Protein AF-A0A182WWS6-F1 (afdb_monomer_lite)

Organism: Anopheles quadriannulatus (NCBI:txid34691)

Foldseek 3Di:
DDDPPPPPPPCQPQPPDDWDWDWDDDPFKIKIKTFPPGDGPVQFDFAKDADPPFDPPAPQMDTDDRHHGIDIHIGTCVSRVNPDDPPPPPDDDDD

Radius of gyration: 20.82 Å; chains: 1; bounding box: 44×59×61 Å

Structure (mmCIF, N/CA/C/O backbo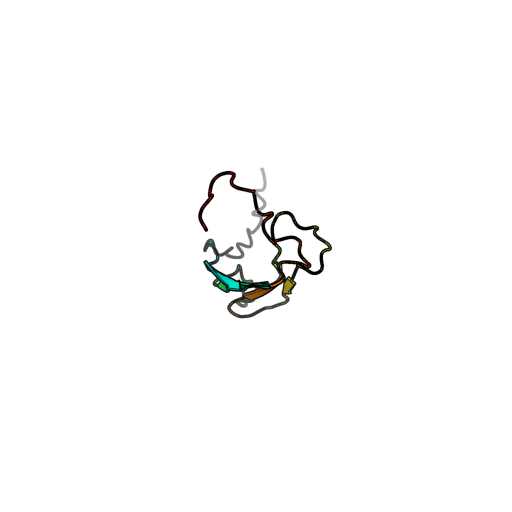ne):
data_AF-A0A182WWS6-F1
#
_entry.id   AF-A0A182WWS6-F1
#
loop_
_atom_site.group_PDB
_atom_site.id
_atom_site.type_symbol
_atom_site.label_atom_id
_atom_site.label_alt_id
_atom_site.label_comp_id
_atom_site.label_asym_id
_atom_site.label_entity_id
_atom_site.label_seq_id
_atom_site.pdbx_PDB_ins_code
_atom_site.Cartn_x
_atom_site.Cartn_y
_atom_site.Cartn_z
_atom_site.occupancy
_atom_site.B_iso_or_equiv
_atom_site.auth_seq_id
_atom_site.auth_comp_id
_atom_site.auth_asym_id
_atom_site.auth_atom_id
_atom_site.pdbx_PDB_model_num
ATOM 1 N N . MET A 1 1 ? -0.382 31.530 44.298 1.00 38.66 1 MET A N 1
ATOM 2 C CA . MET A 1 1 ? -1.516 31.243 43.396 1.00 38.66 1 MET A CA 1
ATOM 3 C C . MET A 1 1 ? -0.955 30.965 42.007 1.00 38.66 1 MET A C 1
ATOM 5 O O . MET A 1 1 ? -0.510 31.896 41.354 1.00 38.66 1 MET A O 1
ATOM 9 N N . ARG A 1 2 ? -0.841 29.693 41.606 1.00 32.53 2 ARG A N 1
ATOM 10 C CA . ARG A 1 2 ? -0.453 29.295 40.242 1.00 32.53 2 ARG A CA 1
ATOM 11 C C . ARG A 1 2 ? -1.662 28.596 39.634 1.00 32.53 2 ARG A C 1
ATOM 13 O O . ARG A 1 2 ? -2.065 27.549 40.124 1.00 32.53 2 ARG A O 1
ATOM 20 N N . GLN A 1 3 ? -2.278 29.247 38.657 1.00 38.25 3 GLN A N 1
ATOM 21 C CA . GLN A 1 3 ? -3.457 28.770 37.946 1.00 38.25 3 GLN A CA 1
ATOM 22 C C . GLN A 1 3 ? -3.030 27.598 37.049 1.00 38.25 3 GLN A C 1
ATOM 24 O O . GLN A 1 3 ? -2.221 27.787 36.142 1.00 38.25 3 GLN A O 1
ATOM 29 N N . GLN A 1 4 ? -3.511 26.386 37.330 1.00 42.09 4 GLN A N 1
ATOM 30 C CA . GLN A 1 4 ? -3.421 25.272 36.388 1.00 42.09 4 GLN A CA 1
ATOM 31 C C . GLN A 1 4 ? -4.514 25.480 35.339 1.00 42.09 4 GLN A C 1
ATOM 33 O O . GLN A 1 4 ? -5.699 25.382 35.639 1.00 42.09 4 GLN A O 1
ATOM 38 N N . VAL A 1 5 ? -4.105 25.842 34.126 1.00 44.62 5 VAL A N 1
ATOM 39 C CA . VAL A 1 5 ? -4.973 25.812 32.949 1.00 44.62 5 VAL A CA 1
ATOM 40 C C . VAL A 1 5 ? -5.044 24.353 32.5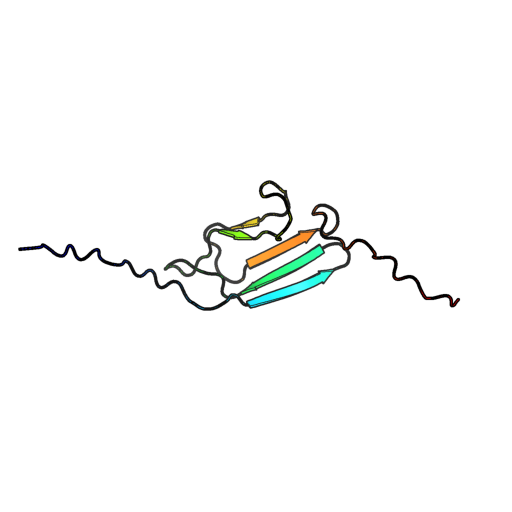16 1.00 44.62 5 VAL A C 1
ATOM 42 O O . VAL A 1 5 ? -4.072 23.803 32.001 1.00 44.62 5 VAL A O 1
ATOM 45 N N . GLU A 1 6 ? -6.172 23.711 32.799 1.00 44.09 6 GLU A N 1
ATOM 46 C CA . GLU A 1 6 ? -6.488 22.356 32.361 1.00 44.09 6 GLU A CA 1
ATOM 47 C C . GLU A 1 6 ? -6.742 22.407 30.847 1.00 44.09 6 GLU A C 1
ATOM 49 O O . GLU A 1 6 ? -7.831 22.734 30.376 1.00 44.09 6 GLU A O 1
ATOM 54 N N . ILE A 1 7 ? -5.685 22.193 30.059 1.00 44.84 7 ILE A N 1
ATOM 55 C CA . ILE A 1 7 ? -5.807 22.037 28.611 1.00 44.84 7 ILE A CA 1
ATOM 56 C C . ILE A 1 7 ? -6.529 20.710 28.409 1.00 44.84 7 ILE A C 1
ATOM 58 O O . ILE A 1 7 ? -5.931 19.648 28.584 1.00 44.84 7 ILE A O 1
ATOM 62 N N . ALA A 1 8 ? -7.821 20.793 28.091 1.00 41.97 8 ALA A N 1
ATOM 63 C CA . ALA A 1 8 ? -8.645 19.667 27.697 1.00 41.97 8 ALA A CA 1
ATOM 64 C C . ALA A 1 8 ? -7.900 18.879 26.616 1.00 41.97 8 ALA A C 1
ATOM 66 O O . ALA A 1 8 ? -7.806 19.300 25.462 1.00 41.97 8 ALA A O 1
ATOM 67 N N . GLN A 1 9 ? -7.323 17.748 27.014 1.00 48.16 9 GLN A N 1
ATOM 68 C CA . GLN A 1 9 ? -6.829 16.757 26.084 1.00 48.16 9 GLN A CA 1
ATOM 69 C C . GLN A 1 9 ? -8.068 16.237 25.364 1.00 48.16 9 GLN A C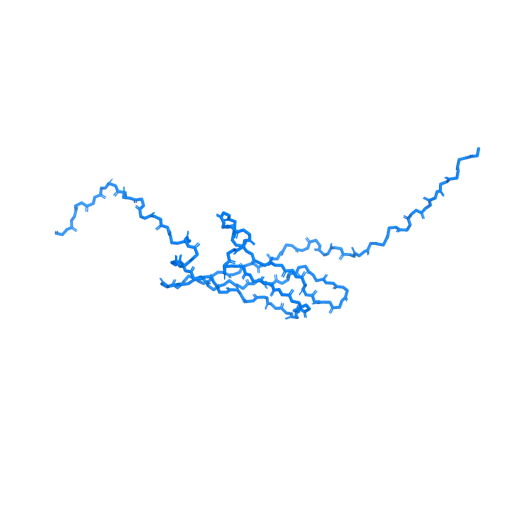 1
ATOM 71 O O . GLN A 1 9 ? -8.788 15.383 25.883 1.00 48.16 9 GLN A O 1
ATOM 76 N N . SER A 1 10 ? -8.351 16.786 24.182 1.00 45.78 10 SER A N 1
ATOM 77 C CA . SER A 1 10 ? -9.212 16.143 23.202 1.00 45.78 10 SER A CA 1
ATOM 78 C C . SER A 1 10 ? -8.518 14.844 22.807 1.00 45.78 10 SER A C 1
ATOM 80 O O . SER A 1 10 ? -7.774 14.757 21.833 1.00 45.78 10 SER A O 1
ATOM 82 N N . SER A 1 11 ? -8.720 13.825 23.639 1.00 49.09 11 SER A N 1
ATOM 83 C CA . SER A 1 11 ? -8.369 12.445 23.368 1.00 49.09 11 SER A CA 1
ATOM 84 C C . SER A 1 11 ? -9.286 11.979 22.243 1.00 49.09 11 SER A C 1
ATOM 86 O O . SER A 1 11 ? -10.274 11.278 22.454 1.00 49.09 11 SER A O 1
ATOM 88 N N . ALA A 1 12 ? -8.990 12.423 21.018 1.00 50.91 12 ALA A N 1
ATOM 89 C CA . ALA A 1 12 ? -9.281 11.615 19.856 1.00 50.91 12 ALA A CA 1
ATOM 90 C C . ALA A 1 12 ? -8.603 10.286 20.164 1.00 50.91 12 ALA A C 1
ATOM 92 O O . ALA A 1 12 ? -7.381 10.224 20.285 1.00 50.91 12 ALA A O 1
ATOM 93 N N . THR A 1 13 ? -9.405 9.266 20.444 1.00 48.94 13 THR A N 1
ATOM 94 C CA . THR A 1 13 ? -8.932 7.921 20.726 1.00 48.94 13 THR A CA 1
ATOM 95 C C . THR A 1 13 ? -8.145 7.470 19.502 1.00 48.94 13 THR A C 1
ATOM 97 O O . THR A 1 13 ? -8.719 7.001 18.525 1.00 48.94 13 THR A O 1
ATOM 100 N N . ILE A 1 14 ? -6.830 7.696 19.502 1.00 58.97 14 ILE A N 1
ATOM 101 C CA . ILE A 1 14 ? -5.932 7.156 18.491 1.00 58.97 14 ILE A CA 1
ATOM 102 C C . ILE A 1 14 ? -5.982 5.657 18.742 1.00 58.97 14 ILE A C 1
ATOM 104 O O . ILE A 1 14 ? -5.390 5.163 19.699 1.00 58.97 14 ILE A O 1
ATOM 108 N N . PHE A 1 15 ? -6.791 4.954 17.951 1.00 57.62 15 PHE A N 1
ATOM 109 C CA . PHE A 1 15 ? -6.923 3.510 18.024 1.00 57.62 15 PHE A CA 1
ATOM 110 C C . PHE A 1 15 ? -5.523 2.904 17.887 1.00 57.62 15 PHE A C 1
ATOM 112 O O . PHE A 1 15 ? -4.913 2.936 16.823 1.00 57.62 15 PHE A O 1
ATOM 119 N N . THR A 1 16 ? -5.010 2.359 18.988 1.00 61.06 16 THR A N 1
ATOM 120 C CA . THR A 1 16 ? -3.680 1.747 19.139 1.00 61.06 16 THR A CA 1
ATOM 121 C C . THR A 1 16 ? -3.560 0.387 18.445 1.00 61.06 16 THR A C 1
ATOM 123 O O . THR A 1 16 ? -2.639 -0.380 18.719 1.00 61.06 16 THR A O 1
ATOM 126 N N . LYS A 1 17 ? -4.501 0.054 17.556 1.00 79.75 17 LYS A N 1
ATOM 127 C CA . LYS A 1 17 ? -4.492 -1.199 16.812 1.00 79.75 17 LYS A CA 1
ATOM 128 C C . LYS A 1 17 ? -3.580 -1.037 15.603 1.00 79.75 17 LYS A C 1
ATOM 130 O O . LYS A 1 17 ? -3.843 -0.216 14.729 1.00 79.75 17 LYS A O 1
ATOM 135 N N . GLU A 1 18 ? -2.521 -1.836 15.551 1.00 87.19 18 GLU A N 1
ATOM 136 C CA . GLU A 1 18 ? -1.690 -1.911 14.355 1.00 87.19 18 GLU A CA 1
ATOM 137 C C . GLU A 1 18 ? -2.523 -2.397 13.157 1.00 87.19 18 GLU A C 1
ATOM 139 O O . GLU A 1 18 ? -3.301 -3.355 13.283 1.00 87.19 18 GLU A O 1
ATOM 144 N N . PRO A 1 19 ? -2.378 -1.761 11.983 1.00 91.94 19 PRO A N 1
ATOM 145 C CA . PRO A 1 19 ? -3.118 -2.159 10.801 1.00 91.94 19 PRO A CA 1
ATOM 146 C C . PRO A 1 19 ? -2.662 -3.538 10.324 1.00 91.94 19 PRO A C 1
ATOM 148 O O . PRO A 1 19 ? -1.471 -3.846 10.257 1.00 91.94 19 PRO A O 1
ATOM 151 N N . THR A 1 20 ? -3.615 -4.372 9.918 1.00 94.56 20 THR A N 1
ATOM 152 C CA . THR A 1 20 ? -3.297 -5.685 9.348 1.00 94.56 20 THR A CA 1
ATOM 153 C C . THR A 1 20 ? -3.031 -5.547 7.853 1.00 94.56 20 THR A C 1
ATOM 155 O O . THR A 1 20 ? -3.934 -5.213 7.082 1.00 94.56 20 THR A O 1
ATOM 158 N N . VAL A 1 21 ? -1.808 -5.860 7.425 1.00 94.94 21 VAL A N 1
ATOM 159 C CA . VAL A 1 21 ? -1.387 -5.762 6.021 1.00 94.94 21 VAL A CA 1
ATOM 160 C C . VAL A 1 21 ? -1.372 -7.141 5.363 1.00 94.94 21 VAL A C 1
ATOM 162 O O . VAL A 1 21 ? -0.772 -8.086 5.871 1.00 94.94 21 VAL A O 1
ATOM 165 N N . ARG A 1 22 ? -2.020 -7.264 4.202 1.00 96.25 22 ARG A N 1
ATOM 166 C CA . ARG A 1 22 ? -1.947 -8.446 3.331 1.00 96.25 22 ARG A CA 1
ATOM 167 C C . ARG A 1 22 ? -1.333 -8.068 1.994 1.00 96.25 22 ARG A C 1
ATOM 169 O O . ARG A 1 22 ? -1.775 -7.106 1.372 1.00 96.25 22 ARG A O 1
ATOM 176 N N . ILE A 1 23 ? -0.364 -8.855 1.541 1.00 94.88 23 ILE A N 1
ATOM 177 C CA . ILE A 1 23 ? 0.354 -8.628 0.285 1.00 94.88 23 ILE A CA 1
ATOM 178 C C . ILE A 1 23 ? 0.088 -9.804 -0.651 1.00 94.88 23 ILE A C 1
ATOM 180 O O . ILE A 1 23 ? 0.257 -10.959 -0.267 1.00 94.88 23 ILE A O 1
ATOM 184 N N . GLN A 1 24 ? -0.326 -9.507 -1.880 1.00 96.06 24 GLN A N 1
ATOM 185 C CA . GLN A 1 24 ? -0.355 -10.463 -2.982 1.00 96.06 24 GLN A CA 1
ATOM 186 C C . GLN A 1 24 ? 0.700 -10.057 -4.006 1.00 96.06 24 GLN A C 1
ATOM 188 O O . GLN A 1 24 ? 0.623 -8.979 -4.602 1.00 96.06 24 GLN A O 1
ATOM 193 N N . CYS A 1 25 ? 1.683 -10.926 -4.207 1.00 92.44 25 CYS A N 1
ATOM 194 C CA . CYS A 1 25 ? 2.742 -10.717 -5.182 1.00 92.44 25 CYS A CA 1
ATOM 195 C C . CYS A 1 25 ? 2.277 -11.208 -6.557 1.00 92.44 25 CYS A C 1
ATOM 197 O O . CYS A 1 25 ? 1.915 -12.373 -6.710 1.00 92.44 25 CYS A O 1
ATOM 199 N N . GLN A 1 26 ? 2.291 -10.328 -7.556 1.00 92.62 26 GLN A N 1
ATOM 200 C CA . GLN A 1 26 ? 2.022 -10.660 -8.956 1.00 92.62 26 GLN A CA 1
ATOM 201 C C . GLN A 1 26 ? 3.226 -10.254 -9.814 1.00 92.62 26 GLN A C 1
ATOM 203 O O . GLN A 1 26 ? 3.991 -9.367 -9.438 1.00 92.62 26 GLN A O 1
ATOM 208 N N . SER A 1 27 ? 3.372 -10.847 -11.003 1.00 88.00 27 SER A N 1
ATOM 209 C CA . SER A 1 27 ? 4.556 -10.666 -11.863 1.00 88.00 27 SER A CA 1
ATOM 210 C C . SER A 1 27 ? 4.850 -9.211 -12.261 1.00 88.00 27 SER A C 1
ATOM 212 O O . SER A 1 27 ? 5.987 -8.882 -12.577 1.00 88.00 27 SER A O 1
ATOM 214 N N . GLY A 1 28 ? 3.842 -8.330 -12.262 1.00 88.81 28 GLY A N 1
ATOM 215 C CA . GLY A 1 28 ? 3.998 -6.911 -12.614 1.00 88.81 28 GLY A CA 1
ATOM 216 C C . GLY A 1 28 ? 3.629 -5.921 -11.508 1.00 88.81 28 GLY A C 1
ATOM 217 O O . GLY A 1 28 ? 3.888 -4.725 -11.655 1.00 88.81 28 GLY A O 1
ATOM 218 N N . SER A 1 29 ? 3.026 -6.382 -10.413 1.00 92.06 29 SER A N 1
ATOM 219 C CA . SER A 1 29 ? 2.561 -5.513 -9.331 1.00 92.06 29 SER A CA 1
ATOM 220 C C . SER A 1 29 ? 2.408 -6.256 -8.011 1.00 92.06 29 SER A C 1
ATOM 222 O O . SER A 1 29 ? 2.107 -7.444 -7.989 1.00 92.06 29 SER A O 1
ATOM 224 N N . MET A 1 30 ? 2.518 -5.532 -6.904 1.00 92.31 30 MET A N 1
ATOM 225 C CA . MET A 1 30 ? 2.031 -5.989 -5.607 1.00 92.31 30 MET A CA 1
ATOM 226 C C . MET A 1 30 ? 0.645 -5.406 -5.353 1.00 92.31 30 MET A C 1
ATOM 228 O O . MET A 1 30 ? 0.431 -4.204 -5.530 1.00 92.31 30 MET A O 1
ATOM 232 N N . LEU A 1 31 ? -0.290 -6.253 -4.930 1.00 95.06 31 LEU A N 1
ATOM 233 C CA . LEU A 1 31 ? -1.591 -5.817 -4.441 1.00 95.06 31 LEU A CA 1
ATOM 234 C C . LEU A 1 31 ? -1.583 -5.870 -2.915 1.00 95.06 31 LEU A C 1
ATOM 236 O O . LEU A 1 31 ? -1.464 -6.939 -2.315 1.00 95.06 31 LEU A O 1
ATOM 240 N N . ILE A 1 32 ? -1.694 -4.704 -2.295 1.00 94.88 32 ILE A N 1
ATOM 241 C CA . ILE A 1 32 ? -1.578 -4.518 -0.854 1.00 94.88 32 ILE A CA 1
ATOM 242 C C . ILE A 1 32 ? -2.960 -4.160 -0.319 1.00 94.88 32 ILE A C 1
ATOM 244 O O . ILE A 1 32 ? -3.605 -3.226 -0.792 1.00 94.88 32 ILE A O 1
ATOM 248 N N . THR A 1 33 ? -3.430 -4.933 0.653 1.00 96.62 33 THR A N 1
ATOM 249 C CA . THR A 1 33 ? -4.682 -4.670 1.365 1.00 96.62 33 THR A CA 1
ATOM 250 C C . THR A 1 33 ? -4.363 -4.311 2.803 1.00 96.62 33 THR A C 1
ATOM 252 O O . THR A 1 33 ? -3.733 -5.106 3.501 1.00 96.62 33 THR A O 1
ATOM 255 N N . ILE A 1 34 ? -4.811 -3.142 3.246 1.00 95.38 34 ILE A N 1
ATOM 256 C CA . ILE A 1 34 ? -4.619 -2.663 4.616 1.00 95.38 34 ILE A CA 1
ATOM 257 C C . ILE A 1 34 ? -5.981 -2.688 5.297 1.00 95.38 34 ILE A C 1
ATOM 259 O O . ILE A 1 34 ? -6.911 -2.004 4.872 1.00 95.38 34 ILE A O 1
ATOM 263 N N . LYS A 1 35 ? -6.112 -3.516 6.328 1.00 93.69 35 LYS A N 1
ATOM 264 C CA . LYS A 1 35 ? -7.293 -3.564 7.192 1.00 93.69 35 LYS A CA 1
ATOM 265 C C . LYS A 1 35 ? -7.014 -2.794 8.472 1.00 93.69 35 LYS A C 1
ATOM 267 O O . LYS A 1 35 ? -5.864 -2.728 8.900 1.00 93.69 35 LYS A O 1
ATOM 272 N N . ASP A 1 36 ? -8.079 -2.274 9.079 1.00 91.25 36 ASP A N 1
ATOM 273 C CA . ASP A 1 36 ? -8.006 -1.552 10.352 1.00 91.25 36 ASP A CA 1
ATOM 274 C C . ASP A 1 36 ? -7.043 -0.350 10.291 1.00 91.25 36 ASP A C 1
ATOM 276 O O . ASP A 1 36 ? -6.261 -0.118 11.208 1.00 91.25 36 ASP A O 1
ATOM 280 N N . ALA A 1 37 ? -7.052 0.385 9.173 1.00 91.12 37 ALA A N 1
ATOM 281 C CA . ALA A 1 37 ? -6.264 1.605 9.051 1.00 91.12 37 ALA A CA 1
ATOM 282 C C . ALA A 1 37 ? -6.748 2.658 10.074 1.00 91.12 37 ALA A C 1
ATOM 284 O O . ALA A 1 37 ? -7.944 2.683 10.379 1.00 91.12 37 ALA A O 1
ATOM 285 N N . PRO A 1 38 ? -5.860 3.530 10.591 1.00 90.50 38 PRO A N 1
ATOM 286 C CA . PRO A 1 38 ? -6.236 4.552 11.564 1.00 90.50 38 PRO A CA 1
ATOM 287 C C . PRO A 1 38 ? -7.346 5.453 11.022 1.00 90.50 38 PRO A C 1
ATOM 289 O O . PRO A 1 38 ? -7.155 6.160 10.036 1.00 90.50 38 PRO A O 1
ATOM 292 N N . ALA A 1 39 ? -8.506 5.418 11.663 1.00 88.06 39 ALA A N 1
ATOM 293 C CA . ALA A 1 39 ? -9.683 6.136 11.211 1.00 88.06 39 ALA A CA 1
ATOM 294 C C . ALA A 1 39 ? -9.984 7.354 12.092 1.00 88.06 39 ALA A C 1
ATOM 296 O O . ALA A 1 39 ? -9.623 7.397 13.270 1.00 88.06 39 ALA A O 1
ATOM 297 N N . ASN A 1 40 ? -10.671 8.340 11.517 1.00 89.19 40 ASN A N 1
ATOM 298 C CA . ASN A 1 40 ? -11.282 9.434 12.265 1.00 89.19 40 ASN A CA 1
ATOM 299 C C . ASN A 1 40 ? -12.487 8.929 13.098 1.00 89.19 40 ASN A C 1
ATOM 301 O O . ASN A 1 40 ? -12.829 7.747 13.090 1.00 89.19 40 ASN A O 1
ATOM 305 N N . LEU A 1 41 ? -13.169 9.841 13.799 1.00 88.00 41 LEU A N 1
ATOM 306 C CA . LEU A 1 41 ? -14.354 9.520 14.611 1.00 88.00 41 LEU A CA 1
ATOM 307 C C . LEU A 1 41 ? -15.512 8.905 13.800 1.00 88.00 41 LEU A C 1
ATOM 309 O O . LEU A 1 41 ? -16.356 8.223 14.373 1.00 88.00 41 LEU A O 1
ATOM 313 N N . ASN A 1 42 ? -15.526 9.110 12.481 1.00 88.94 42 ASN A N 1
ATOM 314 C CA . ASN A 1 42 ? -16.531 8.573 11.563 1.00 88.94 42 ASN A CA 1
ATOM 315 C C . ASN A 1 42 ? -16.131 7.202 10.988 1.00 88.94 42 ASN A C 1
ATOM 317 O O . ASN A 1 42 ? -16.837 6.670 10.138 1.00 88.94 42 ASN A O 1
ATOM 321 N N . GLY A 1 43 ? -15.002 6.622 11.412 1.00 89.12 43 GLY A N 1
ATOM 322 C CA . GLY A 1 43 ? -14.532 5.334 10.893 1.00 89.12 43 GLY A CA 1
ATOM 323 C C . GLY A 1 43 ? -13.881 5.417 9.507 1.00 89.12 43 GLY A C 1
ATOM 324 O O . GLY A 1 43 ? -13.691 4.387 8.862 1.00 89.12 43 GLY A O 1
ATOM 325 N N . GLN A 1 44 ? -13.508 6.619 9.063 1.00 93.12 44 GLN A N 1
ATOM 326 C CA . GLN A 1 44 ? -12.920 6.865 7.749 1.00 93.12 44 GLN A CA 1
ATOM 327 C C . GLN A 1 44 ? -11.420 7.148 7.828 1.00 93.12 44 GLN A C 1
ATOM 329 O O . GLN A 1 44 ? -10.947 7.872 8.709 1.00 93.12 44 GLN A O 1
ATOM 334 N N . PHE A 1 45 ? -10.674 6.614 6.867 1.00 93.75 45 PHE A N 1
ATOM 335 C CA . PHE A 1 45 ? -9.249 6.863 6.697 1.00 93.75 45 PHE A CA 1
ATOM 336 C C . PHE A 1 45 ? -9.010 8.017 5.717 1.00 93.75 45 PHE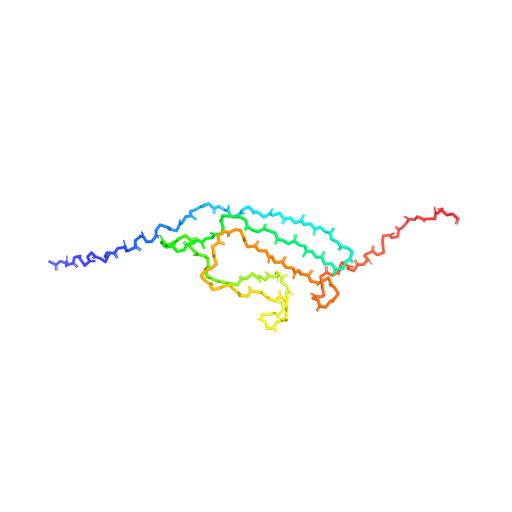 A C 1
ATOM 338 O O . PHE A 1 45 ? -9.427 7.960 4.561 1.00 93.75 45 PHE A O 1
ATOM 345 N N . SER A 1 46 ? -8.255 9.021 6.158 1.00 94.06 46 SER A N 1
ATOM 346 C CA . SER A 1 46 ? -7.712 10.071 5.292 1.00 94.06 46 SER A CA 1
ATOM 347 C C . SER A 1 46 ? -6.198 10.111 5.455 1.00 94.06 46 SER A C 1
ATOM 349 O O . SER A 1 46 ? -5.696 10.305 6.564 1.00 94.06 46 SER A O 1
ATOM 351 N N . GLY A 1 47 ? -5.459 9.905 4.367 1.00 92.12 47 GLY A N 1
ATOM 352 C CA . GLY A 1 47 ? -4.001 9.844 4.406 1.00 92.12 47 GLY A CA 1
ATOM 353 C C . GLY A 1 47 ? -3.385 9.222 3.159 1.00 92.12 47 GLY A C 1
ATOM 354 O O . GLY A 1 47 ? -4.071 8.896 2.194 1.00 92.12 47 GLY A O 1
ATOM 355 N N . MET A 1 48 ? -2.066 9.034 3.184 1.00 91.19 48 MET A N 1
ATOM 356 C CA . MET A 1 48 ? -1.310 8.504 2.049 1.00 91.19 48 MET A CA 1
ATOM 357 C C . MET A 1 48 ? -0.652 7.166 2.374 1.00 91.19 48 MET A C 1
ATOM 359 O O . MET A 1 48 ? -0.017 7.007 3.418 1.00 91.19 48 MET A O 1
ATOM 363 N N . VAL A 1 49 ? -0.734 6.229 1.431 1.00 91.25 49 VAL A N 1
ATOM 364 C CA . VAL A 1 49 ? 0.018 4.969 1.445 1.00 91.25 49 VAL A CA 1
ATOM 365 C C . VAL A 1 49 ? 1.166 5.079 0.451 1.00 91.25 49 VAL A C 1
ATOM 367 O O . VAL A 1 49 ? 0.949 5.410 -0.717 1.00 91.25 49 VAL A O 1
ATOM 370 N N . TYR A 1 50 ? 2.389 4.793 0.904 1.00 86.25 50 TYR A N 1
ATOM 371 C CA . TYR A 1 50 ? 3.559 4.789 0.034 1.00 86.25 50 TYR A CA 1
ATOM 372 C C . TYR A 1 50 ? 4.662 3.824 0.480 1.00 86.25 50 TYR A C 1
ATOM 374 O O . TYR A 1 50 ? 4.849 3.613 1.680 1.00 86.25 50 TYR A O 1
ATOM 382 N N . PRO A 1 51 ? 5.434 3.250 -0.460 1.00 80.56 51 PRO A N 1
ATOM 383 C CA . PRO A 1 51 ? 6.545 2.366 -0.138 1.00 80.56 51 PRO A CA 1
ATOM 384 C C . PRO A 1 51 ? 7.735 3.171 0.382 1.00 80.56 51 PRO A C 1
ATOM 386 O O . PRO A 1 51 ? 8.118 4.198 -0.187 1.00 80.56 51 PRO A O 1
ATOM 389 N N . LYS A 1 52 ? 8.367 2.680 1.449 1.00 78.81 52 LYS A N 1
ATOM 390 C CA . LYS A 1 52 ? 9.608 3.266 1.962 1.00 78.81 52 LYS A CA 1
ATOM 391 C C . LYS A 1 52 ? 10.707 3.162 0.897 1.00 78.81 52 LYS A C 1
ATOM 393 O O . LYS A 1 52 ? 10.873 2.115 0.284 1.00 78.81 52 LYS A O 1
ATOM 398 N N . GLY A 1 53 ? 11.472 4.236 0.714 1.00 73.62 53 GLY A N 1
ATOM 399 C CA . GLY A 1 53 ? 12.583 4.283 -0.245 1.00 73.62 53 GLY A CA 1
ATOM 400 C C . GLY A 1 53 ? 12.217 4.833 -1.626 1.00 73.62 53 GLY A C 1
ATOM 401 O O . GLY A 1 53 ? 13.115 5.039 -2.436 1.00 73.62 53 GLY A O 1
ATOM 402 N N . LEU A 1 54 ? 10.940 5.139 -1.883 1.00 73.12 54 LEU A N 1
ATOM 403 C CA . LEU A 1 54 ? 10.523 5.880 -3.075 1.00 73.12 54 LEU A CA 1
ATOM 404 C C . LEU A 1 54 ? 10.381 7.374 -2.788 1.00 73.12 54 LEU A C 1
ATOM 406 O O . LEU A 1 54 ? 10.100 7.794 -1.664 1.00 73.12 54 LEU A O 1
ATOM 410 N N . ALA A 1 55 ? 10.572 8.187 -3.827 1.00 72.31 55 ALA A N 1
ATOM 411 C CA . ALA A 1 55 ? 10.377 9.626 -3.735 1.00 72.31 55 ALA A CA 1
ATOM 412 C C . ALA A 1 55 ? 8.923 9.956 -3.356 1.00 72.31 55 ALA A C 1
ATOM 414 O O . ALA A 1 55 ? 7.975 9.396 -3.917 1.00 72.31 55 ALA A O 1
ATOM 415 N N . LYS A 1 56 ? 8.756 10.936 -2.457 1.00 71.94 56 LYS A N 1
ATOM 416 C CA . LYS A 1 56 ? 7.452 11.440 -1.988 1.00 71.94 56 LYS A CA 1
ATOM 417 C C . LYS A 1 56 ? 6.601 12.122 -3.069 1.00 71.94 56 LYS A C 1
ATOM 419 O O . LYS A 1 56 ? 5.466 12.463 -2.786 1.00 71.94 56 LYS A O 1
ATOM 424 N N . ASN A 1 57 ? 7.132 12.287 -4.283 1.00 72.12 57 ASN A N 1
ATOM 425 C CA . ASN A 1 57 ? 6.430 12.833 -5.452 1.00 72.12 57 ASN A CA 1
ATOM 426 C C . ASN A 1 57 ? 6.263 11.785 -6.572 1.00 72.12 57 ASN A C 1
ATOM 428 O O . ASN A 1 57 ? 6.070 12.137 -7.732 1.00 72.12 57 ASN A O 1
ATOM 432 N N . SER A 1 58 ? 6.430 10.496 -6.265 1.00 76.38 58 SER A N 1
ATOM 433 C CA . SER A 1 58 ? 6.285 9.430 -7.260 1.00 76.38 58 SER A CA 1
ATOM 434 C C . SER A 1 58 ? 4.817 9.129 -7.564 1.00 76.38 58 SER A C 1
ATOM 436 O O . SER A 1 58 ? 3.952 9.224 -6.701 1.00 76.38 58 SER A O 1
ATOM 438 N N . THR A 1 59 ? 4.532 8.637 -8.768 1.00 85.00 59 THR A N 1
ATOM 439 C CA . THR A 1 59 ? 3.207 8.095 -9.137 1.00 85.00 59 THR A CA 1
ATOM 440 C C . THR A 1 59 ? 2.836 6.818 -8.371 1.00 85.00 59 THR A C 1
ATOM 442 O O . THR A 1 59 ? 1.784 6.228 -8.594 1.00 85.00 59 THR A O 1
ATOM 445 N N . CYS A 1 60 ? 3.713 6.374 -7.473 1.00 88.44 60 CYS A N 1
ATOM 446 C CA . CYS A 1 60 ? 3.590 5.170 -6.673 1.00 88.44 60 CYS A CA 1
A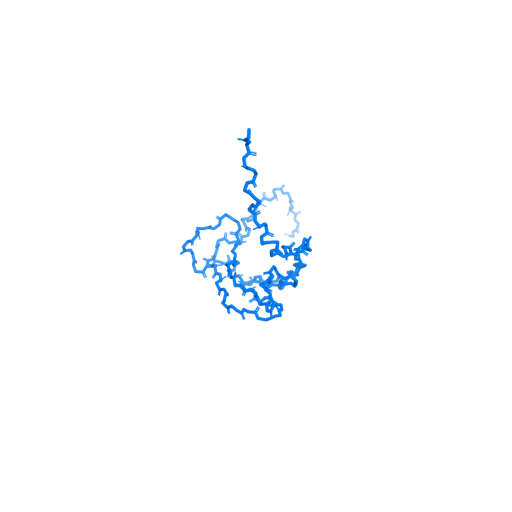TOM 447 C C . CYS A 1 60 ? 2.953 5.443 -5.312 1.00 88.44 60 CYS A C 1
ATOM 449 O O . CYS A 1 60 ? 2.826 4.522 -4.520 1.00 88.44 60 CYS A O 1
ATOM 451 N N . LEU A 1 61 ? 2.582 6.682 -5.002 1.00 90.50 61 LEU A N 1
ATOM 452 C CA . LEU A 1 61 ? 1.817 7.010 -3.803 1.00 90.50 61 LEU A CA 1
ATOM 453 C C . LEU A 1 61 ? 0.325 6.829 -4.104 1.00 90.50 61 LEU A C 1
ATOM 455 O O . LEU A 1 61 ? -0.114 6.929 -5.251 1.00 90.50 61 LEU A O 1
ATOM 459 N N . THR A 1 62 ? -0.478 6.602 -3.076 1.00 92.12 62 THR A N 1
ATOM 460 C CA . THR A 1 62 ? -1.934 6.718 -3.195 1.00 92.12 62 THR A CA 1
ATOM 461 C C . THR A 1 62 ? -2.463 7.489 -2.005 1.00 92.12 62 THR A C 1
ATOM 463 O O . THR A 1 62 ? -2.236 7.094 -0.861 1.00 92.12 62 THR A O 1
ATOM 466 N N . GLU A 1 63 ? -3.142 8.592 -2.295 1.00 92.50 63 GLU A N 1
ATOM 467 C CA . GLU A 1 63 ? -3.863 9.391 -1.316 1.00 92.50 63 GLU A CA 1
ATOM 468 C C . GLU A 1 63 ? -5.313 8.916 -1.236 1.00 92.50 63 GLU A C 1
ATOM 470 O O . GLU A 1 63 ? -5.939 8.596 -2.247 1.00 92.50 63 GLU A O 1
ATOM 475 N N . TYR A 1 64 ? -5.817 8.833 -0.013 1.00 94.69 64 TYR A N 1
ATOM 476 C CA . TYR A 1 64 ? -7.181 8.459 0.306 1.00 94.69 64 TYR A CA 1
ATOM 477 C C . TYR A 1 64 ? -7.827 9.615 1.057 1.00 94.69 64 TYR A C 1
ATOM 479 O O . TYR A 1 64 ? -7.233 10.168 1.987 1.00 94.69 64 TYR A O 1
ATOM 487 N N . HIS A 1 65 ? -9.059 9.929 0.678 1.00 95.44 65 HIS A N 1
ATOM 488 C CA . HIS A 1 65 ? -9.891 10.917 1.346 1.00 95.44 65 HIS A CA 1
ATOM 489 C C . HIS A 1 65 ? -11.142 10.212 1.839 1.00 95.44 65 HIS A C 1
ATOM 491 O O . HIS A 1 65 ? -11.859 9.621 1.034 1.00 95.44 65 HIS A O 1
ATOM 497 N N . GLU A 1 66 ? -11.370 10.258 3.149 1.00 94.19 66 GLU A N 1
ATOM 498 C CA . GLU A 1 66 ? -12.591 9.754 3.783 1.00 94.19 66 GLU A CA 1
ATOM 499 C C . GLU A 1 66 ? -12.912 8.294 3.407 1.00 94.19 66 GLU A C 1
ATOM 501 O O . GLU A 1 66 ? -14.063 7.889 3.263 1.00 94.19 66 GLU A O 1
ATOM 506 N N . GLN A 1 67 ? -11.871 7.474 3.238 1.00 94.75 67 GLN A N 1
ATOM 507 C CA . GLN A 1 67 ? -12.012 6.104 2.772 1.00 94.75 67 GLN A CA 1
ATOM 508 C C . GLN A 1 67 ? -12.588 5.214 3.872 1.00 94.75 67 GLN A C 1
ATOM 510 O O . GLN A 1 67 ? -11.981 5.024 4.926 1.00 94.75 67 GLN A O 1
ATOM 515 N N . GLU A 1 68 ? -13.725 4.595 3.579 1.00 93.06 68 GLU A N 1
ATOM 516 C CA . GLU A 1 68 ? -14.337 3.586 4.439 1.00 93.06 68 GLU A CA 1
ATOM 517 C C . GLU A 1 68 ? -13.799 2.185 4.123 1.00 93.06 68 GLU A C 1
ATOM 519 O O . GLU A 1 68 ? -13.577 1.816 2.963 1.00 93.06 68 GLU A O 1
ATOM 524 N N . GLY A 1 69 ? -13.614 1.374 5.165 1.00 91.75 69 GLY A N 1
ATOM 525 C CA . GLY A 1 69 ? -13.224 -0.028 5.034 1.00 91.75 69 GLY A CA 1
ATOM 526 C C . GLY A 1 69 ? -11.752 -0.265 4.643 1.00 91.75 69 GLY A C 1
ATOM 527 O O . GLY A 1 69 ? -10.891 0.589 4.852 1.00 91.75 69 GLY A O 1
ATOM 528 N N . PRO A 1 70 ? -11.418 -1.471 4.138 1.00 94.44 70 PRO A N 1
ATOM 529 C CA . PRO A 1 70 ? -10.039 -1.836 3.818 1.00 94.44 70 PRO A CA 1
ATOM 530 C C . PRO A 1 70 ? -9.464 -1.044 2.638 1.00 94.44 70 PRO A C 1
ATOM 532 O O . PRO A 1 70 ? -10.052 -1.013 1.556 1.00 94.44 70 PRO A O 1
ATOM 535 N N . LEU A 1 71 ? -8.254 -0.509 2.804 1.00 95.62 71 LEU A N 1
ATOM 536 C CA . LEU A 1 71 ? -7.535 0.188 1.736 1.00 95.62 71 LEU A CA 1
ATOM 537 C C . LEU A 1 71 ? -6.960 -0.824 0.743 1.00 95.62 71 LEU A C 1
ATOM 539 O O . LEU A 1 71 ? -6.398 -1.848 1.148 1.00 95.62 71 LEU A O 1
ATOM 543 N N . ARG A 1 72 ? -7.057 -0.528 -0.557 1.00 95.19 72 ARG A N 1
ATOM 544 C CA . ARG A 1 72 ? -6.531 -1.372 -1.640 1.00 95.19 72 ARG A CA 1
ATOM 545 C C . ARG A 1 72 ? -5.540 -0.581 -2.475 1.00 95.19 72 ARG A C 1
ATOM 547 O O . ARG A 1 72 ? -5.921 0.249 -3.290 1.00 95.19 72 ARG A O 1
ATOM 554 N N . TYR A 1 73 ? -4.269 -0.902 -2.307 1.00 94.00 73 TYR A N 1
ATOM 555 C CA . TYR A 1 73 ? -3.164 -0.212 -2.946 1.00 94.00 73 TYR A CA 1
ATOM 556 C C . TYR A 1 73 ? -2.469 -1.134 -3.953 1.00 94.00 73 TYR A C 1
ATOM 558 O O . TYR A 1 73 ? -2.042 -2.239 -3.612 1.00 94.00 73 TYR A O 1
ATOM 566 N N . LYS A 1 74 ? -2.373 -0.696 -5.213 1.00 93.06 74 LYS A N 1
ATOM 567 C CA . LYS A 1 74 ? -1.670 -1.422 -6.277 1.00 93.06 74 LYS A CA 1
ATOM 568 C C . LYS A 1 74 ? -0.347 -0.728 -6.565 1.00 93.06 74 LYS A C 1
ATOM 570 O O . LYS A 1 74 ? -0.334 0.407 -7.026 1.00 93.06 74 LYS A O 1
ATOM 575 N N . LEU A 1 75 ? 0.747 -1.448 -6.360 1.00 92.00 75 LEU A N 1
ATOM 576 C CA . LEU A 1 75 ? 2.104 -0.963 -6.579 1.00 92.00 75 LEU A CA 1
ATOM 577 C C . LEU A 1 75 ? 2.722 -1.666 -7.796 1.00 92.00 75 LEU A C 1
ATOM 579 O O . LEU A 1 75 ? 3.053 -2.850 -7.697 1.00 92.00 75 LEU A O 1
ATOM 583 N N . PRO A 1 76 ? 2.878 -0.994 -8.948 1.00 90.94 76 PRO A N 1
ATOM 584 C CA . PRO A 1 76 ? 3.581 -1.565 -10.095 1.00 90.94 76 PRO A CA 1
ATOM 585 C C . PRO A 1 76 ? 5.073 -1.760 -9.794 1.00 90.94 76 PRO A C 1
ATOM 587 O O . PRO A 1 76 ? 5.728 -0.845 -9.312 1.00 90.94 76 PRO A O 1
ATOM 590 N N . LEU A 1 77 ? 5.640 -2.924 -10.117 1.00 88.19 77 LEU A N 1
ATOM 591 C CA . LEU A 1 77 ? 7.026 -3.243 -9.737 1.00 88.19 77 LEU A CA 1
ATOM 592 C C . LEU A 1 77 ? 8.072 -2.450 -10.534 1.00 88.19 77 LEU A C 1
ATOM 594 O O . LEU A 1 77 ? 9.028 -1.918 -9.972 1.00 88.19 77 LEU A O 1
ATOM 598 N N . LYS A 1 78 ? 7.879 -2.354 -11.855 1.00 84.44 78 LYS A N 1
ATOM 599 C CA . LYS A 1 78 ? 8.843 -1.722 -12.770 1.00 84.44 78 LYS A CA 1
ATOM 600 C C . LYS A 1 78 ? 8.835 -0.200 -12.664 1.00 84.44 78 LYS A C 1
ATOM 602 O O . LYS A 1 78 ? 9.875 0.397 -12.436 1.00 84.44 78 LYS A O 1
ATOM 607 N N . SER A 1 79 ? 7.666 0.431 -12.802 1.00 85.12 79 SER A N 1
ATOM 608 C CA . SER A 1 79 ? 7.574 1.899 -12.806 1.00 85.12 79 SER A CA 1
ATOM 609 C C . SER A 1 79 ? 7.865 2.523 -11.444 1.00 85.12 79 SER A C 1
ATOM 611 O O . SER A 1 79 ? 8.164 3.709 -11.374 1.00 85.12 79 SER A O 1
ATOM 613 N N . CYS A 1 80 ? 7.780 1.735 -10.371 1.00 85.88 80 CYS A N 1
ATOM 614 C CA . CYS A 1 80 ? 8.082 2.182 -9.020 1.00 85.88 80 CYS A CA 1
ATOM 615 C C . CYS A 1 80 ? 9.438 1.710 -8.513 1.00 85.88 80 CYS A C 1
ATOM 617 O O . CYS A 1 80 ? 9.680 1.841 -7.323 1.00 85.88 80 CYS A O 1
ATOM 619 N N . ASN A 1 81 ? 10.312 1.165 -9.368 1.00 78.75 81 ASN A N 1
ATOM 620 C CA . ASN A 1 81 ? 11.653 0.710 -8.981 1.00 78.75 81 ASN A CA 1
ATOM 621 C C . ASN A 1 81 ? 11.654 -0.209 -7.741 1.00 78.75 81 ASN A C 1
ATOM 623 O O . ASN A 1 81 ? 12.566 -0.157 -6.920 1.00 78.75 81 ASN A O 1
ATOM 627 N N . THR A 1 82 ? 10.611 -1.030 -7.583 1.00 74.44 82 THR A N 1
ATOM 628 C CA . THR A 1 82 ? 10.466 -1.983 -6.469 1.00 74.44 82 THR A CA 1
ATOM 629 C C . THR A 1 82 ? 10.720 -3.425 -6.894 1.00 74.44 82 THR A C 1
ATOM 631 O O . THR A 1 82 ? 10.608 -4.341 -6.082 1.00 74.44 82 THR A O 1
ATOM 634 N N . MET A 1 83 ? 11.078 -3.642 -8.162 1.00 70.75 83 MET A N 1
ATOM 635 C CA . MET A 1 83 ? 11.597 -4.921 -8.627 1.00 70.75 83 MET A CA 1
ATOM 636 C C . MET A 1 83 ? 12.953 -5.182 -7.947 1.00 70.75 83 MET A C 1
ATOM 638 O O . MET A 1 83 ? 13.821 -4.308 -8.008 1.00 70.75 83 MET A O 1
ATOM 642 N N . PRO A 1 84 ? 13.152 -6.334 -7.280 1.00 64.94 84 PRO A N 1
ATOM 643 C CA . PRO A 1 84 ? 14.445 -6.651 -6.696 1.00 64.94 84 PRO A CA 1
ATOM 644 C C . PRO A 1 84 ? 15.489 -6.728 -7.809 1.00 64.94 84 PRO A C 1
ATOM 646 O O . PRO A 1 84 ? 15.238 -7.293 -8.874 1.00 64.94 84 PRO A O 1
ATOM 649 N N . ILE A 1 85 ? 16.660 -6.152 -7.557 1.00 60.59 85 ILE A N 1
ATOM 650 C CA . ILE A 1 85 ? 17.841 -6.431 -8.367 1.00 60.59 85 ILE A CA 1
ATOM 651 C C . ILE A 1 85 ? 18.139 -7.906 -8.121 1.00 60.59 85 ILE A C 1
ATOM 653 O O . ILE A 1 85 ? 18.263 -8.304 -6.961 1.00 60.59 85 ILE A O 1
ATOM 657 N N . GLU A 1 86 ? 18.211 -8.717 -9.176 1.00 57.59 86 GLU A N 1
ATOM 658 C CA . GLU A 1 86 ? 18.766 -10.060 -9.054 1.00 57.59 86 GLU A CA 1
ATOM 659 C C . GLU A 1 86 ? 20.189 -9.911 -8.518 1.00 57.59 86 GLU A C 1
ATOM 661 O O . GLU A 1 86 ? 21.130 -9.572 -9.235 1.00 57.59 86 GLU A O 1
ATOM 666 N N . THR A 1 87 ? 20.355 -10.100 -7.213 1.00 53.69 87 THR A N 1
ATOM 667 C CA . THR A 1 87 ? 21.654 -10.422 -6.657 1.00 53.69 87 THR A CA 1
ATOM 668 C C . THR A 1 87 ? 22.035 -11.732 -7.319 1.00 53.69 87 THR A C 1
ATOM 670 O O . THR A 1 87 ? 21.453 -12.765 -6.993 1.00 53.69 87 THR A O 1
ATOM 673 N N 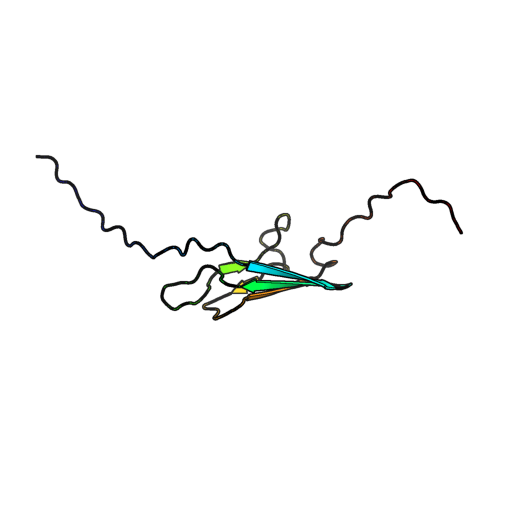. VAL A 1 88 ? 22.946 -11.671 -8.289 1.00 53.03 88 VAL A N 1
ATOM 674 C CA . VAL A 1 88 ? 23.611 -12.830 -8.877 1.00 53.03 88 VAL A CA 1
ATOM 675 C C . VAL A 1 88 ? 24.202 -13.657 -7.737 1.00 53.03 88 VAL A C 1
ATOM 677 O O . VAL A 1 88 ? 25.316 -13.418 -7.274 1.00 53.03 88 VAL A O 1
ATOM 680 N N . SER A 1 89 ? 23.432 -14.606 -7.210 1.00 51.41 89 SER A N 1
ATOM 681 C CA . SER A 1 89 ? 23.962 -15.606 -6.302 1.00 51.41 89 SER A CA 1
ATOM 682 C C . SER A 1 89 ? 24.831 -16.506 -7.164 1.00 51.41 89 SER A C 1
ATOM 684 O O . SER A 1 89 ? 24.341 -17.411 -7.838 1.00 51.41 89 SER A O 1
ATOM 686 N N . GLY A 1 90 ? 26.125 -16.199 -7.210 1.00 55.94 90 GLY A N 1
ATOM 687 C CA . GLY A 1 90 ? 27.115 -17.096 -7.773 1.00 55.94 90 GLY A CA 1
ATOM 688 C C . GLY A 1 90 ? 27.020 -18.444 -7.067 1.00 55.94 90 GLY A C 1
ATOM 689 O O . GLY A 1 90 ? 27.382 -18.541 -5.901 1.00 55.94 90 GLY A O 1
ATOM 690 N N . THR A 1 91 ? 26.457 -19.438 -7.755 1.00 52.19 91 THR A N 1
ATOM 691 C CA . THR A 1 91 ? 26.741 -20.889 -7.744 1.00 52.19 91 THR A CA 1
ATOM 692 C C . THR A 1 91 ? 25.503 -21.641 -8.229 1.00 52.19 91 THR A C 1
ATOM 694 O O . THR A 1 91 ? 24.453 -21.612 -7.597 1.00 52.19 91 THR A O 1
ATOM 697 N N . GLY A 1 92 ? 25.633 -22.327 -9.366 1.00 39.62 92 GLY A N 1
ATOM 698 C CA . GLY A 1 92 ? 24.572 -23.178 -9.896 1.00 39.62 92 GLY A CA 1
ATOM 699 C C . GLY A 1 92 ? 24.740 -23.514 -11.370 1.00 39.62 92 GLY A C 1
ATOM 700 O O . GLY A 1 92 ? 23.872 -23.200 -12.172 1.00 39.62 92 GLY A O 1
ATOM 701 N N . ALA A 1 93 ? 25.860 -24.144 -11.732 1.00 43.72 93 ALA A N 1
ATOM 702 C CA . ALA A 1 93 ? 25.873 -24.992 -12.915 1.00 43.72 93 ALA A CA 1
ATOM 703 C C . ALA A 1 93 ? 24.897 -26.157 -12.682 1.00 43.72 93 ALA A C 1
ATOM 705 O O . ALA A 1 93 ? 25.047 -26.853 -11.680 1.00 43.72 93 ALA A O 1
ATOM 706 N N . ALA A 1 94 ? 23.922 -26.332 -13.577 1.00 40.31 94 ALA A N 1
ATOM 707 C CA . ALA A 1 94 ? 23.349 -27.610 -14.020 1.00 40.31 94 ALA A CA 1
ATOM 708 C C . ALA A 1 94 ? 22.106 -27.336 -14.885 1.00 40.31 94 ALA A C 1
ATOM 710 O O . ALA A 1 94 ? 21.011 -27.211 -14.347 1.00 40.31 94 ALA A O 1
ATOM 711 N N . PHE A 1 95 ? 22.300 -27.190 -16.197 1.00 44.28 95 PHE A N 1
ATOM 712 C CA . PHE A 1 95 ? 21.761 -28.066 -17.248 1.00 44.28 95 PHE A CA 1
ATOM 713 C C . PHE A 1 95 ? 22.688 -27.956 -18.461 1.00 44.28 95 PHE A C 1
ATOM 715 O O . PHE A 1 95 ? 23.145 -26.823 -18.738 1.00 44.28 95 PHE A O 1
#

InterPro domains:
  IPR001507 Zona pellucida domain [PS51034] (24-95)

Sequence (95 aa):
MRQQVEIAQSSATIFTKEPTVRIQCQSGSMLITIKDAPANLNGQFSGMVYPKGLAKNSTCLTEYHEQEGPLRYKLPLKSCNTMPIETVSGTGAAF

Secondary structure (DSSP, 8-state):
----------------PPPEEEEEE-SSEEEEEEES----TTSEEEEEE--TTS-TTSTT-EEEEEEES-EEEEEETTTTT-SPP----------

pLDDT: mean 76.99, std 19.69, range [32.53, 96.62]